Protein AF-A0A8S0U5Q5-F1 (afdb_monomer_lite)

Secondary structure (DSSP, 8-state):
---STTTSS-HHHHHHHHHTTS-TTS--HHHHTT--HHHHHHHHHHS-HHHHHHHHHHHHHHHHHHHHHTT-----HHHHHHHHHHHHHT----

Organism: NCBI:txid158383

Sequence (94 aa):
MGDSLLQDLPPSVILHHLYSRGPEDLQSPLQRNKLTPVQYSLWMDSQGEDQIWKGIKSTLDDYAAKVRARGDKEFSPVYSLMLKLGSSSTGNES

InterPro domains:
  IPR019465 Conserved oligomeric Golgi complex subunit 5 [PTHR13228] (3-88)

Foldseek 3Di:
DPPCPVVVDQLLVVLVVLVVVADPQQDALCRVVVHDPVRVVVVSVVDDLLVSLVSNVVSLVVSVVVCVVVVHPDHPPSSVVNVVSSVVVVDDPD

Radius of gyration: 13.93 Å; chains: 1; bounding box: 38×29×34 Å

Structure (mmCIF, N/CA/C/O backbone):
data_AF-A0A8S0U5Q5-F1
#
_entry.id   AF-A0A8S0U5Q5-F1
#
loop_
_atom_site.group_PDB
_atom_site.id
_atom_site.type_symbol
_atom_site.label_atom_id
_atom_site.label_alt_id
_atom_site.label_comp_id
_atom_site.label_asym_id
_atom_site.label_entity_id
_atom_site.label_seq_id
_atom_site.pdbx_PDB_ins_code
_atom_site.Cartn_x
_atom_site.Cartn_y
_atom_site.Cartn_z
_atom_site.occupancy
_atom_site.B_iso_or_equiv
_atom_site.auth_seq_id
_atom_site.auth_comp_id
_atom_site.auth_asym_id
_atom_site.auth_atom_id
_atom_site.pdbx_PDB_model_num
ATOM 1 N N . MET A 1 1 ? 21.965 -19.160 9.790 1.00 49.34 1 MET A N 1
ATOM 2 C CA . MET A 1 1 ? 21.714 -18.826 8.373 1.00 49.34 1 MET A CA 1
ATOM 3 C C . MET A 1 1 ? 20.207 -18.778 8.177 1.00 49.34 1 MET A C 1
ATOM 5 O O . MET A 1 1 ? 19.596 -19.831 8.092 1.00 49.34 1 MET A O 1
ATOM 9 N N . GLY A 1 2 ? 19.596 -17.597 8.241 1.00 55.06 2 GLY A N 1
ATOM 10 C CA . GLY A 1 2 ? 18.134 -17.460 8.136 1.00 55.06 2 GLY A CA 1
ATOM 11 C C . GLY A 1 2 ? 17.613 -16.023 8.027 1.00 55.06 2 GLY A C 1
ATOM 12 O O . GLY A 1 2 ? 16.406 -15.841 7.987 1.00 55.06 2 GLY A O 1
ATOM 13 N N . ASP A 1 3 ? 18.500 -15.025 7.943 1.00 55.09 3 ASP A N 1
ATOM 14 C CA . ASP A 1 3 ? 18.162 -13.596 8.076 1.00 55.09 3 ASP A CA 1
ATOM 15 C C . ASP A 1 3 ? 18.388 -12.772 6.790 1.00 55.09 3 ASP A C 1
ATOM 17 O O . ASP A 1 3 ? 18.489 -11.553 6.851 1.00 55.09 3 ASP A O 1
ATOM 21 N N . SER A 1 4 ? 18.480 -13.404 5.612 1.00 58.75 4 SER A N 1
ATOM 22 C CA . SER A 1 4 ? 18.778 -12.672 4.359 1.00 58.75 4 SER A CA 1
ATOM 23 C C . SER A 1 4 ? 17.542 -12.372 3.505 1.00 58.75 4 SER A C 1
ATOM 25 O O . SER A 1 4 ? 17.447 -11.310 2.911 1.00 58.75 4 SER A O 1
ATOM 27 N N . LEU A 1 5 ? 16.520 -13.236 3.509 1.00 59.19 5 LEU A N 1
ATOM 28 C CA . LEU A 1 5 ? 15.407 -13.136 2.550 1.00 59.19 5 LEU A CA 1
ATOM 29 C C . LEU A 1 5 ? 14.599 -11.833 2.634 1.00 59.19 5 LEU A C 1
ATOM 31 O O . LEU A 1 5 ? 14.110 -11.361 1.616 1.00 59.19 5 LEU A O 1
ATOM 35 N N . LEU A 1 6 ? 14.447 -11.249 3.826 1.00 54.78 6 LEU A N 1
ATOM 36 C CA . LEU A 1 6 ? 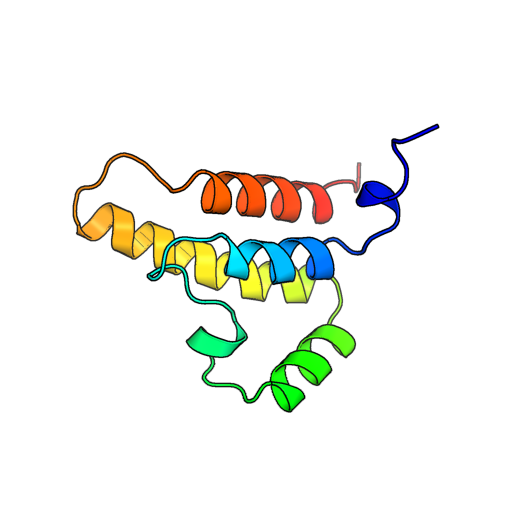13.748 -9.967 3.978 1.00 54.78 6 LEU A CA 1
ATOM 37 C C . LEU A 1 6 ? 14.625 -8.760 3.621 1.00 54.78 6 LEU A C 1
ATOM 39 O O . LEU A 1 6 ? 14.074 -7.711 3.310 1.00 54.78 6 LEU A O 1
ATOM 43 N N . GLN A 1 7 ? 15.954 -8.896 3.665 1.00 61.78 7 GLN A N 1
ATOM 44 C CA . GLN A 1 7 ? 16.874 -7.851 3.203 1.00 61.78 7 GLN A CA 1
ATOM 45 C C . GLN A 1 7 ? 17.122 -7.924 1.693 1.00 61.78 7 GLN A C 1
ATOM 47 O O . GLN A 1 7 ? 17.428 -6.910 1.076 1.00 61.78 7 GLN A O 1
ATOM 52 N N . ASP A 1 8 ? 16.937 -9.104 1.099 1.00 73.62 8 ASP A N 1
ATOM 53 C CA . ASP A 1 8 ? 17.149 -9.342 -0.329 1.00 73.62 8 ASP A CA 1
ATOM 54 C C . ASP A 1 8 ? 15.934 -8.953 -1.194 1.00 73.62 8 ASP A C 1
ATOM 56 O O . ASP A 1 8 ? 16.023 -8.948 -2.423 1.00 73.62 8 ASP A O 1
ATOM 60 N N . LEU A 1 9 ? 14.785 -8.640 -0.579 1.00 84.62 9 LEU A N 1
ATOM 61 C CA . LEU A 1 9 ? 13.570 -8.247 -1.293 1.00 84.62 9 LEU A CA 1
ATOM 62 C C . LEU A 1 9 ? 13.396 -6.723 -1.332 1.00 84.62 9 LEU A C 1
ATOM 64 O O . LEU A 1 9 ? 13.509 -6.071 -0.291 1.00 84.62 9 LEU A O 1
ATOM 68 N N . PRO A 1 10 ? 13.017 -6.150 -2.492 1.00 89.06 10 PRO A N 1
ATOM 69 C CA . PRO A 1 10 ? 12.655 -4.742 -2.570 1.00 89.06 10 PRO A CA 1
ATOM 70 C C . PRO A 1 10 ? 11.496 -4.410 -1.610 1.00 89.06 10 PRO A C 1
ATOM 72 O O . PRO A 1 10 ? 10.516 -5.168 -1.552 1.00 89.06 10 PRO A O 1
ATOM 75 N N . PRO A 1 11 ? 11.553 -3.282 -0.876 1.00 91.88 11 PRO A N 1
ATOM 76 C CA . PRO A 1 11 ? 10.487 -2.871 0.038 1.00 91.88 11 PRO A CA 1
ATOM 77 C C . PRO A 1 11 ? 9.108 -2.826 -0.624 1.00 91.88 11 PRO A C 1
ATOM 79 O O . PRO A 1 11 ? 8.125 -3.277 -0.032 1.00 91.88 11 PRO A O 1
ATOM 82 N N . SER A 1 12 ? 9.032 -2.356 -1.871 1.00 93.81 12 SER A N 1
ATOM 83 C CA . SER A 1 12 ? 7.823 -2.351 -2.697 1.00 93.81 12 SER A CA 1
ATOM 84 C C . SER A 1 12 ? 7.141 -3.718 -2.799 1.00 93.81 12 SER A C 1
ATOM 86 O O . SER A 1 12 ? 5.916 -3.799 -2.680 1.00 93.81 12 SER A O 1
ATOM 88 N N . VAL A 1 13 ? 7.906 -4.801 -2.957 1.00 93.38 13 VAL A N 1
ATOM 89 C CA . VAL A 1 13 ? 7.389 -6.175 -3.065 1.00 93.38 13 VAL A CA 1
ATOM 90 C C . VAL A 1 13 ? 6.797 -6.635 -1.735 1.00 93.38 13 VAL A C 1
ATOM 92 O O . VAL A 1 13 ? 5.694 -7.189 -1.697 1.00 93.38 13 VAL A O 1
ATOM 95 N N . ILE A 1 14 ? 7.492 -6.360 -0.629 1.00 94.12 14 ILE A N 1
ATOM 96 C CA . ILE A 1 14 ? 7.014 -6.693 0.719 1.00 94.12 14 ILE A CA 1
ATOM 97 C C . ILE A 1 14 ? 5.725 -5.918 1.021 1.00 94.12 14 ILE A C 1
ATOM 99 O O . ILE A 1 14 ? 4.729 -6.502 1.452 1.00 94.12 14 ILE A O 1
ATOM 103 N N . LEU A 1 15 ? 5.713 -4.609 0.756 1.00 95.44 15 LEU A N 1
ATOM 104 C CA . LEU A 1 15 ? 4.549 -3.754 0.977 1.00 95.44 15 LEU A CA 1
ATOM 105 C C . LEU A 1 15 ? 3.360 -4.168 0.102 1.00 95.44 15 LEU A C 1
ATOM 107 O O . LEU A 1 15 ? 2.234 -4.215 0.594 1.00 95.44 15 LEU A O 1
ATOM 111 N N . HIS A 1 16 ? 3.595 -4.519 -1.166 1.00 95.81 16 HIS A N 1
ATOM 112 C CA . HIS A 1 16 ? 2.560 -5.064 -2.041 1.00 95.81 16 HIS A CA 1
ATOM 113 C C . HIS A 1 16 ? 1.925 -6.323 -1.434 1.00 95.81 16 HIS A C 1
ATOM 115 O O . HIS A 1 16 ? 0.699 -6.411 -1.333 1.00 95.81 16 HIS A O 1
ATOM 121 N N . HIS A 1 17 ? 2.748 -7.265 -0.961 1.00 95.56 17 HIS A N 1
ATOM 122 C CA . HIS A 1 17 ? 2.258 -8.487 -0.328 1.00 95.56 17 HIS A CA 1
ATOM 123 C C . HIS A 1 17 ? 1.410 -8.202 0.921 1.00 95.56 17 HIS A C 1
ATOM 125 O O . HIS A 1 17 ? 0.386 -8.857 1.134 1.00 95.56 17 HIS A O 1
ATOM 131 N N . LEU A 1 18 ? 1.794 -7.214 1.736 1.00 96.62 18 LEU A N 1
ATOM 132 C CA . LEU A 1 18 ? 1.096 -6.880 2.981 1.00 96.62 18 LEU A CA 1
ATOM 133 C C . LEU A 1 18 ? -0.361 -6.444 2.775 1.00 96.62 18 LEU A C 1
ATOM 135 O O . LEU A 1 18 ? -1.181 -6.725 3.647 1.00 96.62 18 LEU A O 1
ATOM 139 N N . TYR A 1 19 ? -0.732 -5.880 1.619 1.00 97.00 19 TYR A N 1
ATOM 140 C CA . TYR A 1 19 ? -2.144 -5.594 1.324 1.00 97.00 19 TYR A CA 1
ATOM 141 C C . TYR A 1 19 ? -3.026 -6.847 1.358 1.00 97.00 19 TYR A C 1
ATOM 143 O O . TYR A 1 19 ? -4.166 -6.765 1.797 1.00 97.00 19 TYR A O 1
ATOM 151 N N . SER A 1 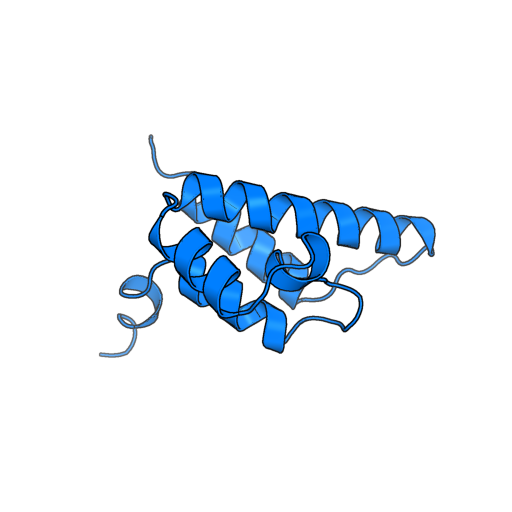20 ? -2.500 -8.019 0.980 1.00 95.81 20 SER A N 1
ATOM 152 C CA . SER A 1 20 ? -3.247 -9.288 1.052 1.00 95.81 20 SER A CA 1
ATOM 153 C C . SER A 1 20 ? -3.548 -9.751 2.484 1.00 95.81 20 SER A C 1
ATOM 155 O O . SER A 1 20 ? -4.373 -10.639 2.685 1.00 95.81 20 SER A O 1
ATOM 157 N N . ARG A 1 21 ? -2.868 -9.170 3.481 1.00 96.00 21 ARG A N 1
ATOM 158 C CA . ARG A 1 21 ? -3.051 -9.453 4.914 1.00 96.00 21 ARG A CA 1
ATOM 159 C C . ARG A 1 21 ? -3.747 -8.310 5.654 1.00 96.00 21 ARG A C 1
ATOM 161 O O . ARG A 1 21 ? -4.025 -8.448 6.843 1.00 96.00 21 ARG A O 1
ATOM 168 N N . GLY A 1 22 ? -3.954 -7.176 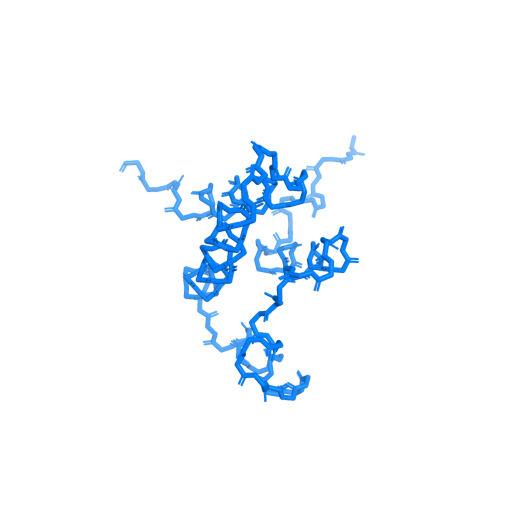4.984 1.00 93.94 22 GLY A N 1
ATOM 169 C CA . GLY A 1 22 ? -4.568 -5.983 5.550 1.00 93.94 22 GLY A CA 1
ATOM 170 C C . GLY A 1 22 ? -6.081 -6.123 5.738 1.00 93.94 22 GLY A C 1
ATOM 171 O O . GLY A 1 22 ? -6.685 -7.078 5.251 1.00 93.94 22 GLY A O 1
ATOM 172 N N . PRO A 1 23 ? -6.706 -5.179 6.459 1.00 94.81 23 PRO A N 1
ATOM 173 C CA . PRO A 1 23 ? -8.159 -5.130 6.577 1.00 94.81 23 PRO A CA 1
ATOM 174 C C . PRO A 1 23 ? -8.806 -4.761 5.229 1.00 94.81 23 PRO A C 1
ATOM 176 O O . PRO A 1 23 ? -8.180 -4.111 4.393 1.00 94.81 23 PRO A O 1
ATOM 179 N N . GLU A 1 24 ? -10.069 -5.145 5.020 1.00 91.31 24 GLU A N 1
ATOM 180 C CA . GLU A 1 24 ? -10.767 -4.988 3.728 1.00 91.31 24 GLU A CA 1
ATOM 181 C C . GLU A 1 24 ? -10.912 -3.526 3.263 1.00 91.31 24 GLU A C 1
ATOM 183 O O . GLU A 1 24 ? -11.002 -3.245 2.067 1.00 91.31 24 GLU A O 1
ATOM 188 N N . ASP A 1 25 ? -10.927 -2.577 4.198 1.00 93.31 25 ASP A N 1
ATOM 189 C CA . ASP A 1 25 ? -11.045 -1.142 3.937 1.00 93.31 25 ASP A CA 1
ATOM 190 C C . ASP A 1 25 ? -9.699 -0.453 3.635 1.00 93.31 25 ASP A C 1
ATOM 192 O O . ASP A 1 25 ? -9.692 0.706 3.188 1.00 93.31 25 ASP A O 1
ATOM 196 N N . LEU A 1 26 ? -8.572 -1.159 3.817 1.00 97.19 26 LEU A N 1
ATOM 197 C CA . LEU A 1 26 ? -7.241 -0.728 3.392 1.00 97.19 26 LEU A CA 1
ATOM 198 C C . LEU A 1 26 ? -7.016 -1.086 1.918 1.00 97.19 26 LEU A C 1
ATOM 200 O O . LEU A 1 26 ? -6.589 -2.182 1.562 1.00 97.19 26 LEU A O 1
ATOM 204 N N . GLN A 1 27 ? -7.284 -0.121 1.045 1.00 97.69 27 GLN A N 1
ATOM 205 C CA . GLN A 1 27 ? -7.159 -0.305 -0.399 1.00 97.69 27 GLN A CA 1
ATOM 206 C C . GLN A 1 27 ? -5.710 -0.167 -0.877 1.00 97.69 27 GLN A C 1
ATOM 208 O O . GLN A 1 27 ? -5.022 0.785 -0.529 1.00 97.69 27 GLN A O 1
ATOM 213 N N . SER A 1 28 ? -5.271 -1.072 -1.748 1.00 97.44 28 SER A N 1
ATOM 214 C CA . SER A 1 28 ? -3.991 -0.978 -2.465 1.00 97.44 28 SER A CA 1
ATOM 215 C C . SER A 1 28 ? -3.996 0.123 -3.534 1.00 97.44 28 SER A C 1
ATOM 217 O O . SER A 1 28 ? -5.073 0.558 -3.956 1.00 97.44 28 SER A O 1
ATOM 219 N N . PRO A 1 29 ? -2.826 0.567 -4.047 1.00 97.31 29 PRO A N 1
ATOM 220 C CA . PRO A 1 29 ? -2.785 1.543 -5.135 1.00 97.31 29 PRO A CA 1
ATOM 221 C C . PRO A 1 29 ? -3.514 1.043 -6.389 1.00 97.31 29 PRO A C 1
ATOM 223 O O . PRO A 1 29 ? -4.179 1.833 -7.055 1.00 97.3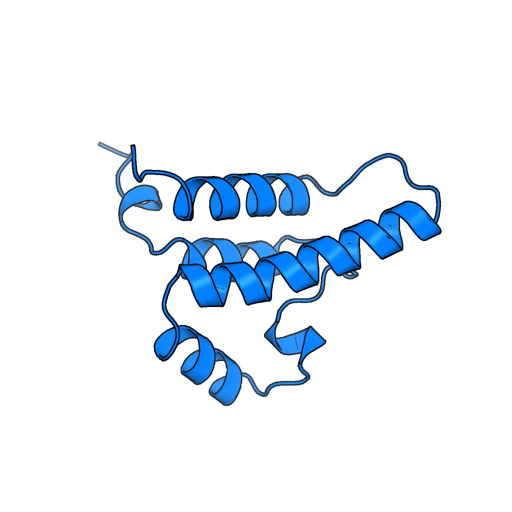1 29 PRO A O 1
ATOM 226 N N . LEU A 1 30 ? -3.473 -0.271 -6.655 1.00 97.69 30 LEU A N 1
ATOM 227 C CA . LEU A 1 30 ? -4.281 -0.943 -7.679 1.00 97.69 30 LEU A CA 1
ATOM 228 C C . LEU A 1 30 ? -5.774 -0.608 -7.520 1.00 97.69 30 LEU A C 1
ATOM 230 O O . LEU A 1 30 ? -6.409 -0.136 -8.461 1.00 97.69 30 LEU A O 1
ATOM 234 N N . GLN A 1 31 ? -6.320 -0.813 -6.319 1.00 97.38 31 GLN A N 1
ATOM 235 C CA . GLN A 1 31 ? -7.739 -0.598 -6.021 1.00 97.38 31 GLN A CA 1
ATOM 236 C C . GLN A 1 31 ? -8.105 0.891 -5.992 1.00 97.38 31 GLN A C 1
ATOM 238 O O . GLN A 1 31 ? -9.077 1.297 -6.629 1.00 97.38 31 GLN A O 1
ATOM 243 N N . ARG A 1 32 ? -7.311 1.717 -5.295 1.00 96.81 32 ARG A N 1
ATOM 244 C CA . ARG A 1 32 ? -7.525 3.168 -5.164 1.00 96.81 32 ARG A CA 1
ATOM 245 C C . ARG A 1 32 ? -7.564 3.860 -6.524 1.00 96.81 32 ARG A C 1
ATOM 247 O O . ARG A 1 32 ? -8.453 4.669 -6.775 1.00 96.81 32 ARG A O 1
ATOM 254 N N . ASN A 1 33 ? -6.613 3.527 -7.394 1.00 96.44 33 ASN A N 1
ATOM 255 C CA . ASN A 1 33 ? -6.456 4.166 -8.700 1.00 96.44 33 ASN A CA 1
ATOM 256 C C . ASN A 1 33 ? -7.231 3.445 -9.812 1.00 96.44 33 ASN A C 1
ATOM 258 O O . ASN A 1 33 ? -7.146 3.854 -10.967 1.00 96.44 33 ASN A O 1
ATOM 262 N N . LYS A 1 34 ? -7.991 2.389 -9.477 1.00 97.00 34 LYS A N 1
ATOM 263 C CA . LYS A 1 34 ? -8.775 1.576 -10.422 1.00 97.00 34 LYS A CA 1
ATOM 264 C C . LYS A 1 34 ? -7.935 1.053 -11.594 1.00 97.00 34 LYS A C 1
ATOM 266 O O . LYS A 1 34 ? -8.382 1.050 -12.740 1.00 97.00 34 LYS A O 1
ATOM 271 N N . LEU A 1 35 ? -6.707 0.637 -11.301 1.00 96.94 35 LEU A N 1
ATOM 272 C CA . LEU A 1 35 ? -5.806 0.067 -12.295 1.00 96.94 35 LEU A CA 1
ATOM 273 C C . LEU A 1 35 ? -6.197 -1.387 -12.582 1.00 96.94 35 LEU A C 1
ATOM 275 O O . LEU A 1 35 ? -6.767 -2.084 -11.742 1.00 96.94 35 LEU A O 1
ATOM 279 N N . THR A 1 36 ? -5.851 -1.868 -13.770 1.00 98.06 36 THR A N 1
ATOM 280 C CA . THR A 1 36 ? -5.802 -3.310 -14.045 1.00 98.06 36 THR A CA 1
ATOM 281 C C . THR A 1 36 ? -4.532 -3.922 -13.437 1.00 98.06 36 THR A C 1
ATOM 283 O O . THR A 1 36 ? -3.550 -3.201 -13.236 1.00 98.06 36 THR A O 1
ATOM 286 N N . PRO A 1 37 ? -4.483 -5.248 -13.195 1.00 96.50 37 PRO A N 1
ATOM 287 C CA . PRO A 1 37 ? -3.270 -5.903 -12.700 1.00 96.50 37 PRO A CA 1
ATOM 288 C C . PRO A 1 37 ? -2.035 -5.636 -13.571 1.00 96.50 37 PRO A C 1
ATOM 290 O O . PRO A 1 37 ? -0.959 -5.374 -13.045 1.00 96.50 37 PRO A O 1
ATOM 293 N N . VAL A 1 38 ? -2.202 -5.614 -14.899 1.00 98.00 38 VAL A N 1
ATOM 294 C CA . VAL A 1 38 ? -1.111 -5.325 -15.846 1.00 98.00 38 VAL A CA 1
ATOM 295 C C . VAL A 1 38 ? -0.612 -3.887 -15.697 1.00 98.00 38 VAL A C 1
ATOM 297 O O . VAL A 1 38 ? 0.590 -3.666 -15.603 1.00 98.00 38 VAL A O 1
ATOM 300 N N . GLN A 1 39 ? -1.515 -2.904 -15.625 1.00 97.69 39 GLN A N 1
ATOM 301 C CA . GLN A 1 39 ? -1.130 -1.501 -15.418 1.00 97.69 39 GLN A CA 1
ATOM 302 C C . GLN A 1 39 ? -0.429 -1.289 -14.078 1.00 97.69 39 GLN A C 1
ATOM 304 O O . GLN A 1 39 ? 0.500 -0.494 -13.993 1.00 97.69 39 GLN A O 1
ATOM 309 N N . TYR A 1 40 ? -0.871 -1.988 -13.036 1.00 97.19 40 TYR A N 1
ATOM 310 C CA . TYR A 1 40 ? -0.259 -1.889 -11.721 1.00 97.19 40 TYR A CA 1
ATOM 311 C C . TYR A 1 40 ? 1.126 -2.542 -11.669 1.00 97.19 40 TYR A C 1
ATOM 313 O O . TYR A 1 40 ? 2.034 -1.937 -11.110 1.00 97.19 40 TYR A O 1
ATOM 321 N N . SER A 1 41 ? 1.312 -3.705 -12.307 1.00 95.75 41 SER A N 1
ATOM 322 C CA . SER A 1 41 ? 2.638 -4.324 -12.459 1.00 95.75 41 SER A CA 1
ATOM 323 C C . SER A 1 41 ? 3.590 -3.381 -13.189 1.00 95.75 41 SER A C 1
ATOM 325 O O . SER A 1 41 ? 4.636 -3.041 -12.657 1.00 95.75 41 SER A O 1
ATOM 327 N N . LEU A 1 42 ? 3.173 -2.856 -14.348 1.00 96.94 42 LEU A N 1
ATOM 328 C CA . LEU A 1 42 ? 3.974 -1.896 -15.113 1.00 96.94 42 LEU A CA 1
ATOM 329 C C . LEU A 1 42 ? 4.284 -0.630 -14.311 1.00 96.94 42 LEU A C 1
ATOM 331 O O . LEU A 1 42 ? 5.385 -0.095 -14.402 1.00 96.94 42 LEU A O 1
ATOM 335 N N . TRP A 1 43 ? 3.326 -0.139 -13.522 1.00 95.81 43 TRP A N 1
ATOM 336 C CA . TRP A 1 43 ? 3.563 0.988 -12.630 1.00 95.81 43 TRP A CA 1
ATOM 337 C C . TRP A 1 43 ? 4.646 0.645 -11.603 1.00 95.81 43 TRP A C 1
ATOM 339 O O . TRP A 1 43 ? 5.625 1.380 -11.535 1.00 95.81 43 TRP A O 1
ATOM 349 N N . MET A 1 44 ? 4.534 -0.477 -10.884 1.00 95.25 44 MET A N 1
ATOM 350 C CA . MET A 1 44 ? 5.559 -0.908 -9.925 1.00 95.25 44 MET A CA 1
ATOM 351 C C . MET A 1 44 ? 6.938 -1.067 -10.579 1.00 95.25 44 MET A C 1
ATOM 353 O O . MET A 1 44 ? 7.914 -0.579 -10.026 1.00 95.25 44 MET A O 1
ATOM 357 N N . ASP A 1 45 ? 7.013 -1.651 -11.776 1.00 94.75 45 ASP A N 1
ATOM 358 C CA . ASP A 1 45 ? 8.278 -1.872 -12.491 1.00 94.75 45 ASP A CA 1
ATOM 359 C C . ASP A 1 45 ? 8.898 -0.569 -13.040 1.00 94.75 45 ASP A C 1
ATOM 361 O O . ASP A 1 45 ? 10.103 -0.493 -13.278 1.00 94.75 45 ASP A O 1
ATOM 365 N N . SER A 1 46 ? 8.081 0.466 -13.268 1.00 94.88 46 SER A N 1
ATOM 366 C CA . SER A 1 46 ? 8.515 1.745 -13.859 1.00 94.88 46 SER A CA 1
ATOM 367 C C . SER A 1 46 ? 8.953 2.803 -12.843 1.00 94.88 46 SER A C 1
ATOM 369 O O . SER A 1 46 ? 9.591 3.786 -13.222 1.00 94.88 46 SER A O 1
ATOM 371 N N . GLN A 1 47 ? 8.547 2.668 -11.580 1.00 93.25 47 GLN A N 1
ATOM 372 C CA . GLN A 1 47 ? 8.765 3.673 -10.542 1.00 93.25 47 GLN A CA 1
ATOM 373 C C . GLN A 1 47 ? 9.945 3.286 -9.642 1.00 93.25 47 GLN A C 1
ATOM 375 O O . GLN A 1 47 ? 10.170 2.115 -9.364 1.00 93.25 47 GLN A O 1
ATOM 380 N N . GLY A 1 48 ? 10.671 4.277 -9.119 1.00 92.88 48 GLY A N 1
ATOM 381 C CA . GLY A 1 48 ? 11.613 4.043 -8.019 1.00 92.88 48 GLY A CA 1
ATOM 382 C C . GLY A 1 48 ? 10.887 3.785 -6.693 1.00 92.88 48 GLY A C 1
ATOM 383 O O . GLY A 1 48 ? 9.754 4.242 -6.510 1.00 92.88 48 GLY A O 1
ATOM 384 N N . GLU A 1 49 ? 11.557 3.118 -5.749 1.00 93.38 49 GLU A N 1
ATOM 385 C CA . GLU A 1 49 ? 11.010 2.764 -4.425 1.00 93.38 49 GLU A CA 1
ATOM 386 C C . GLU A 1 49 ? 10.366 3.959 -3.701 1.00 93.38 49 GLU A C 1
ATOM 388 O O . GLU A 1 49 ? 9.267 3.831 -3.168 1.00 93.38 49 GLU A O 1
ATOM 393 N N . ASP A 1 50 ? 10.959 5.155 -3.775 1.00 93.94 50 ASP A N 1
ATOM 394 C CA . ASP A 1 50 ? 10.393 6.367 -3.165 1.00 93.94 50 ASP A CA 1
ATOM 395 C C . ASP A 1 50 ? 9.030 6.762 -3.747 1.00 93.94 50 ASP A C 1
ATOM 397 O O . ASP A 1 50 ? 8.143 7.240 -3.035 1.00 93.94 50 ASP A O 1
ATOM 401 N N . GLN A 1 51 ? 8.849 6.601 -5.060 1.00 95.38 51 GLN A N 1
ATOM 402 C CA . GLN A 1 51 ? 7.590 6.931 -5.733 1.00 95.38 51 GLN A CA 1
ATOM 403 C C . GLN A 1 51 ? 6.533 5.862 -5.465 1.00 95.38 51 GLN A C 1
ATOM 405 O O . GLN A 1 51 ? 5.367 6.192 -5.228 1.00 95.38 51 GLN A O 1
ATOM 410 N N . ILE A 1 52 ? 6.947 4.593 -5.415 1.00 96.06 52 ILE A N 1
ATOM 411 C CA . ILE A 1 52 ? 6.077 3.497 -4.987 1.00 96.06 52 ILE A CA 1
ATOM 412 C C . ILE A 1 52 ? 5.614 3.740 -3.548 1.00 96.06 52 ILE A C 1
ATOM 414 O O . ILE A 1 52 ? 4.413 3.685 -3.269 1.00 96.06 52 ILE A O 1
ATOM 418 N N . TRP A 1 53 ? 6.537 4.098 -2.653 1.00 96.31 53 TRP A N 1
ATOM 419 C CA . TRP A 1 53 ? 6.224 4.427 -1.270 1.00 96.31 53 TRP A CA 1
ATOM 420 C C . TRP A 1 53 ? 5.263 5.607 -1.162 1.00 96.31 53 TRP A C 1
ATOM 422 O O . TRP A 1 53 ? 4.286 5.508 -0.430 1.00 96.31 53 TRP A O 1
ATOM 432 N N . LYS A 1 54 ? 5.449 6.694 -1.922 1.00 96.38 54 LYS A N 1
ATOM 433 C CA . LYS A 1 54 ? 4.485 7.812 -1.946 1.00 96.38 54 LYS A CA 1
ATOM 434 C C . LYS A 1 54 ? 3.077 7.353 -2.332 1.00 96.38 54 LYS A C 1
ATOM 436 O O . LYS A 1 54 ? 2.105 7.751 -1.685 1.00 96.38 54 LYS A O 1
ATOM 441 N N . GLY A 1 55 ? 2.962 6.490 -3.343 1.00 96.69 55 GLY A N 1
ATOM 442 C CA . GLY A 1 55 ? 1.686 5.901 -3.751 1.00 96.69 55 GLY A CA 1
ATOM 443 C C . GLY A 1 55 ? 1.043 5.069 -2.637 1.00 96.69 55 GLY A C 1
ATOM 444 O O . GLY A 1 55 ? -0.134 5.250 -2.324 1.00 96.69 55 GLY A O 1
ATOM 445 N N . ILE A 1 56 ? 1.828 4.206 -1.990 1.00 97.62 56 ILE A N 1
ATOM 446 C CA . ILE A 1 56 ? 1.392 3.367 -0.865 1.00 97.62 56 ILE A CA 1
ATOM 447 C C . ILE A 1 56 ? 1.002 4.228 0.338 1.00 97.62 56 ILE A C 1
ATOM 449 O O . ILE A 1 56 ? -0.089 4.063 0.884 1.00 97.62 56 ILE A O 1
ATOM 453 N N . LYS A 1 57 ? 1.826 5.205 0.718 1.00 97.75 57 LYS A N 1
ATOM 454 C CA . LYS A 1 57 ? 1.561 6.121 1.827 1.00 97.75 57 LYS A CA 1
ATOM 455 C C . LYS A 1 57 ? 0.243 6.866 1.639 1.00 97.75 57 LYS A C 1
ATOM 457 O O . LYS A 1 57 ? -0.519 6.962 2.593 1.00 97.75 57 LYS A O 1
ATOM 462 N N . SER A 1 58 ? -0.086 7.305 0.420 1.00 98.06 58 SER A N 1
ATOM 463 C CA . SER A 1 58 ? -1.388 7.933 0.158 1.00 98.06 58 SER A CA 1
ATOM 464 C C . SER A 1 58 ? -2.562 7.006 0.495 1.00 98.06 58 SER A C 1
ATOM 466 O O . SER A 1 58 ? -3.565 7.469 1.028 1.00 98.06 58 SER A O 1
ATOM 468 N N . THR A 1 59 ? -2.449 5.700 0.241 1.00 98.19 5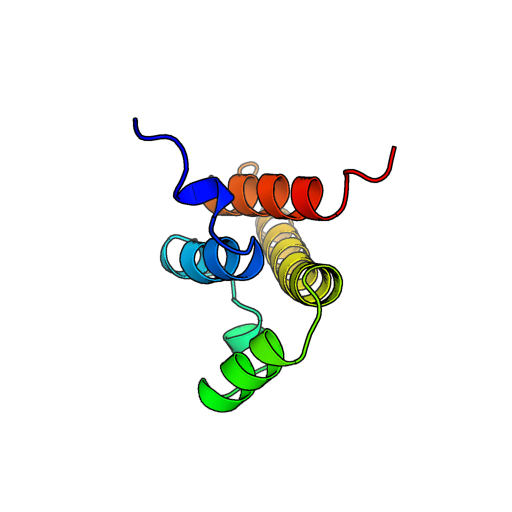9 THR A N 1
ATOM 469 C CA . THR A 1 59 ? -3.500 4.746 0.636 1.00 98.19 59 THR A CA 1
ATOM 470 C C . THR A 1 59 ? -3.579 4.537 2.153 1.00 98.19 59 THR A C 1
ATOM 472 O O . THR A 1 59 ? -4.672 4.377 2.694 1.00 98.19 59 THR A O 1
ATOM 475 N N . LEU A 1 60 ? -2.432 4.565 2.845 1.00 98.06 60 LEU A N 1
ATOM 476 C CA . LEU A 1 60 ? -2.355 4.450 4.301 1.00 98.06 60 LEU A CA 1
ATOM 477 C C . LEU A 1 60 ? -2.979 5.685 4.962 1.00 98.06 60 LEU A C 1
ATOM 479 O O . LEU A 1 60 ? -3.766 5.544 5.895 1.00 98.06 60 LEU A O 1
ATOM 483 N N . ASP A 1 61 ? -2.687 6.881 4.445 1.00 97.88 61 ASP A N 1
ATOM 484 C CA . ASP A 1 61 ? -3.267 8.143 4.914 1.00 97.88 61 ASP A CA 1
ATOM 485 C C . ASP A 1 61 ? -4.803 8.131 4.771 1.00 97.88 61 ASP A C 1
ATOM 487 O O . ASP A 1 61 ? -5.524 8.503 5.699 1.00 97.88 61 ASP A O 1
ATOM 491 N N . ASP A 1 62 ? -5.308 7.620 3.647 1.00 97.38 62 ASP A N 1
ATOM 492 C CA . ASP A 1 62 ? -6.735 7.431 3.385 1.00 97.38 62 ASP A CA 1
ATOM 493 C C . ASP A 1 62 ? -7.405 6.446 4.351 1.00 97.38 62 ASP A C 1
ATOM 495 O O . ASP A 1 62 ? -8.469 6.734 4.905 1.00 97.38 62 ASP A O 1
ATOM 499 N N . TYR A 1 63 ? -6.784 5.286 4.579 1.00 97.38 63 TYR A N 1
ATOM 500 C CA . TYR A 1 63 ? -7.246 4.331 5.587 1.00 97.38 63 TYR A CA 1
ATOM 501 C C . TYR A 1 63 ? -7.275 4.984 6.970 1.00 97.38 63 TYR A C 1
ATOM 503 O O . TYR A 1 63 ? -8.275 4.897 7.682 1.00 97.38 63 TYR A O 1
ATOM 511 N N . ALA A 1 64 ? -6.223 5.720 7.333 1.00 96.69 64 ALA A N 1
ATOM 512 C CA . ALA A 1 64 ? -6.151 6.375 8.626 1.00 96.69 64 ALA A CA 1
ATOM 513 C C . ALA A 1 64 ? -7.223 7.461 8.802 1.00 96.69 64 ALA A C 1
ATOM 515 O O . ALA A 1 64 ? -7.771 7.612 9.896 1.00 96.69 64 ALA A O 1
ATOM 516 N N . ALA A 1 65 ? -7.561 8.194 7.739 1.00 96.00 65 ALA A N 1
ATOM 517 C CA . ALA A 1 65 ? -8.674 9.136 7.745 1.00 96.00 65 ALA A CA 1
ATOM 518 C C . ALA A 1 65 ? -10.015 8.426 7.998 1.00 96.00 65 ALA A C 1
ATOM 520 O O . ALA A 1 65 ? -10.792 8.884 8.836 1.00 96.00 65 ALA A O 1
ATOM 521 N N . LYS A 1 66 ? -10.262 7.276 7.353 1.00 94.62 66 LYS A N 1
ATOM 522 C CA . LYS A 1 66 ? -11.478 6.469 7.572 1.00 94.62 66 LYS A CA 1
ATOM 523 C C . LYS A 1 66 ? -11.571 5.931 9.002 1.00 94.62 66 LYS A C 1
ATOM 525 O O . LYS A 1 66 ? -12.626 6.049 9.618 1.00 94.62 66 LYS A O 1
ATOM 530 N N . VAL A 1 67 ? -10.473 5.394 9.544 1.00 95.00 67 VAL A N 1
ATOM 531 C CA . VAL A 1 67 ? -10.385 4.890 10.932 1.00 95.00 67 VAL A CA 1
ATOM 532 C C . VAL A 1 67 ? -10.710 5.992 11.940 1.00 95.00 67 VAL A C 1
ATOM 534 O O . VAL A 1 67 ? -11.470 5.789 12.883 1.00 95.00 67 VAL A O 1
ATOM 537 N N . ARG A 1 68 ? -10.180 7.196 11.720 1.00 93.38 68 ARG A N 1
ATOM 538 C CA . ARG A 1 68 ? -10.467 8.340 12.591 1.00 93.38 68 ARG A CA 1
ATOM 539 C C . ARG A 1 68 ? -11.917 8.800 12.466 1.00 93.38 68 ARG A C 1
ATOM 541 O O . ARG A 1 68 ? -12.541 9.090 13.480 1.00 93.38 68 ARG A O 1
ATOM 548 N N . ALA A 1 69 ? -12.464 8.836 11.251 1.00 93.50 69 ALA A N 1
ATOM 549 C CA . ALA A 1 69 ? -13.841 9.264 11.005 1.00 93.50 69 ALA A CA 1
ATOM 550 C C . ALA A 1 69 ? -14.885 8.340 11.657 1.00 93.50 69 ALA A C 1
ATOM 552 O O . ALA A 1 69 ? -15.927 8.820 12.094 1.00 93.50 69 ALA A O 1
ATOM 553 N N . ARG A 1 70 ? -14.602 7.034 11.763 1.00 92.19 70 ARG A N 1
ATOM 554 C CA . ARG A 1 70 ? -15.470 6.064 12.458 1.00 92.19 70 ARG A CA 1
ATOM 555 C C . ARG A 1 70 ? -15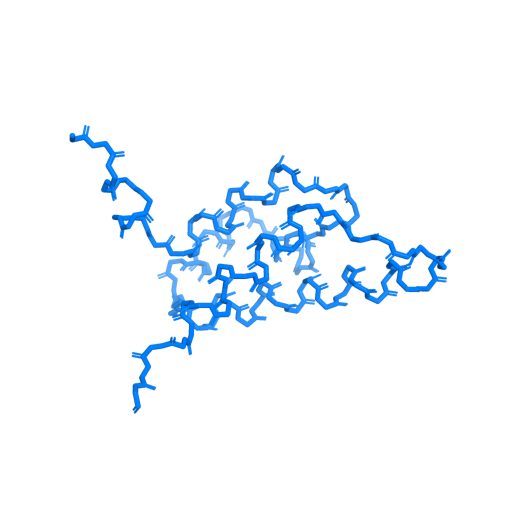.325 6.072 13.988 1.00 92.19 70 ARG A C 1
ATOM 557 O O . ARG A 1 70 ? -16.117 5.432 14.666 1.00 92.19 70 ARG A O 1
ATOM 564 N N . GLY A 1 71 ? -14.361 6.821 14.533 1.00 89.81 71 GLY A N 1
ATOM 565 C CA . GLY A 1 71 ? -14.121 6.928 15.977 1.00 89.81 71 GLY A CA 1
ATOM 566 C C . GLY A 1 71 ? -13.285 5.791 16.574 1.00 89.81 71 GLY A C 1
ATOM 567 O O . GLY A 1 71 ? -13.151 5.711 17.798 1.00 89.81 71 GLY A O 1
ATOM 568 N N . ASP A 1 72 ? -12.699 4.939 15.733 1.00 87.56 72 ASP A N 1
ATOM 569 C CA . ASP A 1 72 ? -11.822 3.864 16.181 1.00 87.56 72 ASP A CA 1
ATOM 570 C C . ASP A 1 72 ? -10.498 4.426 16.695 1.00 87.56 72 ASP A C 1
ATOM 572 O O . ASP A 1 72 ? -9.924 5.370 16.144 1.00 87.56 72 ASP A O 1
ATOM 576 N N . LYS A 1 73 ? -9.990 3.806 17.760 1.00 82.69 73 LYS A N 1
ATOM 577 C CA . LYS A 1 73 ? -8.737 4.214 18.408 1.00 82.69 73 LYS A CA 1
ATOM 578 C C . LYS A 1 73 ? -7.535 3.387 17.965 1.00 82.69 73 LYS A C 1
ATOM 580 O O . LYS A 1 73 ? -6.404 3.781 18.235 1.00 82.69 73 LYS A O 1
ATOM 585 N N . GLU A 1 74 ? -7.772 2.266 17.289 1.00 90.25 74 GLU A N 1
ATOM 586 C CA . GLU A 1 74 ? -6.739 1.299 16.935 1.00 90.25 74 GLU A CA 1
ATOM 587 C C . GLU A 1 74 ? -6.642 1.115 15.421 1.00 90.25 74 GLU A C 1
ATOM 589 O O . GLU A 1 74 ? -7.640 1.007 14.706 1.00 90.25 74 GLU A O 1
ATOM 594 N N . PHE A 1 75 ? -5.407 1.073 14.928 1.00 93.94 75 PHE A N 1
ATOM 595 C CA . PHE A 1 75 ? -5.108 0.721 13.546 1.00 93.94 75 PHE A CA 1
ATOM 596 C C . PHE A 1 75 ? -4.785 -0.770 13.446 1.00 93.94 75 PHE A C 1
ATOM 598 O O . PHE A 1 75 ? -4.287 -1.372 14.397 1.00 93.94 75 PHE A O 1
ATOM 605 N N . SER A 1 76 ? -4.999 -1.359 12.267 1.00 94.75 76 SER A N 1
ATOM 606 C CA . SER A 1 76 ? -4.569 -2.732 12.007 1.00 94.75 76 SER A CA 1
ATOM 607 C C . SER A 1 76 ? -3.050 -2.872 12.211 1.00 94.75 76 SER A C 1
ATOM 609 O O . SER A 1 76 ? -2.298 -1.993 11.774 1.00 94.75 76 SER A O 1
ATOM 611 N N . PRO A 1 77 ? -2.564 -3.991 12.782 1.00 95.75 77 PRO A N 1
ATOM 612 C CA . PRO A 1 77 ? -1.133 -4.284 12.855 1.00 95.75 77 PRO A CA 1
ATOM 613 C C . PRO A 1 77 ? -0.427 -4.199 11.494 1.00 95.75 77 PRO A C 1
ATOM 615 O O . PRO A 1 77 ? 0.731 -3.793 11.425 1.00 95.75 77 PRO A O 1
ATOM 618 N N . VAL A 1 78 ? -1.135 -4.520 10.403 1.00 96.44 78 VAL A N 1
ATOM 619 C CA . VAL A 1 78 ? -0.600 -4.441 9.036 1.00 96.44 78 VAL A CA 1
ATOM 620 C C . VAL A 1 78 ? -0.361 -2.997 8.607 1.00 96.44 78 VAL A C 1
ATOM 622 O O . VAL A 1 78 ? 0.703 -2.705 8.071 1.00 96.44 78 VAL A O 1
ATOM 625 N N . TYR A 1 79 ? -1.287 -2.079 8.907 1.00 96.75 79 TYR A N 1
ATOM 626 C CA . TYR A 1 79 ? -1.090 -0.647 8.651 1.00 96.75 79 TYR A CA 1
ATOM 627 C C . TYR A 1 79 ? 0.178 -0.140 9.350 1.00 96.75 79 TYR A C 1
ATOM 629 O O . TYR A 1 79 ? 1.034 0.482 8.721 1.00 96.75 79 TYR A O 1
ATOM 637 N N . SER A 1 80 ? 0.327 -0.462 10.638 1.00 95.69 80 SER A N 1
ATOM 638 C CA . SER A 1 80 ? 1.481 -0.039 11.435 1.00 95.69 80 SER A CA 1
ATOM 639 C C . SER A 1 80 ? 2.792 -0.618 10.895 1.00 95.69 80 SER A C 1
ATOM 641 O O . SER A 1 80 ? 3.801 0.085 10.832 1.00 95.69 80 SER A O 1
ATOM 643 N N . LEU A 1 81 ? 2.781 -1.882 10.458 1.00 95.56 81 LEU A N 1
ATOM 644 C CA . LEU A 1 81 ? 3.943 -2.535 9.858 1.00 95.56 81 LEU A CA 1
ATOM 645 C C . LEU A 1 81 ? 4.331 -1.903 8.516 1.00 95.56 81 LEU A C 1
ATOM 647 O O . LEU A 1 81 ? 5.502 -1.595 8.308 1.00 95.56 81 LEU A O 1
ATOM 651 N N . MET A 1 82 ? 3.363 -1.670 7.628 1.00 96.44 82 MET A N 1
ATOM 652 C CA . MET A 1 82 ? 3.603 -1.023 6.335 1.00 96.44 82 MET A CA 1
ATOM 653 C C . MET A 1 82 ? 4.170 0.385 6.508 1.00 96.44 82 MET A C 1
ATOM 655 O O . MET A 1 82 ? 5.115 0.756 5.814 1.00 96.44 82 MET A O 1
ATOM 659 N N . LEU A 1 83 ? 3.642 1.149 7.471 1.00 96.00 83 LEU A N 1
ATOM 660 C CA . LEU A 1 83 ? 4.137 2.488 7.776 1.00 96.00 83 LEU A CA 1
ATOM 661 C C . LEU A 1 83 ? 5.589 2.458 8.264 1.00 96.00 83 LEU A C 1
ATOM 663 O O . LEU A 1 83 ? 6.398 3.275 7.822 1.00 96.00 83 LEU A O 1
ATOM 667 N N . LYS A 1 84 ? 5.934 1.496 9.129 1.00 94.38 84 LYS A N 1
ATOM 668 C CA . LYS A 1 84 ? 7.300 1.308 9.630 1.00 94.38 84 LYS A CA 1
ATOM 669 C C . LYS A 1 84 ? 8.269 0.952 8.501 1.00 94.38 84 LYS A C 1
ATOM 671 O O . LYS A 1 84 ? 9.314 1.585 8.395 1.00 94.38 84 LYS A O 1
ATOM 676 N N . LEU A 1 85 ? 7.912 -0.026 7.665 1.00 92.69 85 LEU A N 1
ATOM 677 C CA . LEU A 1 85 ? 8.754 -0.489 6.559 1.00 92.69 85 LEU A CA 1
ATOM 678 C C . LEU A 1 85 ? 8.996 0.627 5.540 1.00 92.69 85 LEU A C 1
ATOM 680 O O . LEU A 1 85 ? 10.146 0.965 5.278 1.00 92.69 85 LEU A O 1
ATOM 684 N N . GLY A 1 86 ? 7.932 1.266 5.047 1.00 91.94 86 GLY A N 1
ATOM 685 C CA . GLY A 1 86 ? 8.058 2.332 4.054 1.00 91.94 86 GLY A CA 1
ATOM 686 C C . GLY A 1 86 ? 8.861 3.534 4.550 1.00 91.94 86 GLY A C 1
ATOM 687 O O . GLY A 1 86 ? 9.714 4.041 3.831 1.00 91.94 86 GLY A O 1
ATOM 688 N N . SER A 1 87 ? 8.661 3.939 5.809 1.00 90.62 87 SER A N 1
ATOM 689 C CA . SER A 1 87 ? 9.425 5.046 6.407 1.00 90.62 87 SER A CA 1
ATOM 690 C C . SER A 1 87 ? 10.913 4.721 6.567 1.00 90.62 87 SER A C 1
ATOM 692 O O . SER A 1 87 ? 11.745 5.606 6.394 1.00 90.62 87 SER A O 1
ATOM 694 N N . SER A 1 88 ? 11.260 3.466 6.884 1.00 84.31 88 SER A N 1
ATOM 695 C CA . SER A 1 88 ? 12.663 3.039 6.982 1.00 84.31 88 SER A CA 1
ATOM 696 C C . SER A 1 88 ? 13.359 2.939 5.624 1.00 84.31 88 SER A C 1
ATOM 698 O O . SER A 1 88 ? 14.565 3.138 5.542 1.00 84.31 88 SER A O 1
ATOM 700 N N . SER A 1 89 ? 12.608 2.671 4.554 1.00 74.06 89 SER A N 1
ATOM 701 C CA . SER A 1 89 ? 13.155 2.564 3.198 1.00 74.06 89 SER A CA 1
ATOM 702 C C . SER A 1 89 ? 13.501 3.918 2.580 1.00 74.06 89 SER A C 1
ATOM 704 O O . SER A 1 89 ? 14.396 3.978 1.749 1.00 74.06 89 SER A O 1
ATOM 706 N N . THR A 1 90 ? 12.852 5.002 3.017 1.00 66.44 90 THR A N 1
ATOM 707 C CA . THR A 1 90 ? 13.143 6.377 2.563 1.00 66.44 90 THR A CA 1
ATOM 708 C C . THR A 1 90 ? 14.074 7.150 3.499 1.00 66.44 90 THR A C 1
ATOM 710 O O . THR A 1 90 ? 14.185 8.367 3.394 1.00 66.44 90 THR A O 1
ATOM 713 N N . GLY A 1 91 ? 14.679 6.469 4.475 1.00 52.53 91 GLY A N 1
ATOM 714 C CA . GLY A 1 91 ? 15.439 7.079 5.562 1.00 52.53 91 GLY A CA 1
ATOM 715 C C . GLY A 1 91 ? 16.672 6.263 5.917 1.00 52.53 91 GLY A C 1
ATOM 716 O O . GLY A 1 91 ? 16.708 5.632 6.968 1.00 52.53 91 GLY A O 1
ATOM 717 N N . ASN A 1 92 ? 17.668 6.293 5.030 1.00 41.72 92 ASN A N 1
ATOM 718 C CA . ASN A 1 92 ? 19.069 6.036 5.365 1.00 41.72 92 ASN A CA 1
ATOM 719 C C . ASN A 1 92 ? 19.998 6.828 4.420 1.00 41.72 92 ASN A C 1
ATOM 721 O O . ASN A 1 92 ? 20.933 6.290 3.833 1.00 41.72 92 ASN A O 1
ATOM 725 N N . GLU A 1 93 ? 19.718 8.123 4.268 1.00 39.84 93 GLU A N 1
ATOM 726 C CA . GLU A 1 93 ? 20.741 9.115 3.934 1.00 39.84 93 GLU A CA 1
ATOM 727 C C . GLU A 1 93 ? 21.051 9.858 5.239 1.00 39.84 93 GLU A C 1
ATOM 729 O O . GLU A 1 93 ? 20.184 10.545 5.785 1.00 39.84 93 GLU A O 1
ATOM 734 N N . SER A 1 94 ? 22.237 9.580 5.791 1.00 33.53 94 SER A N 1
ATOM 735 C CA . SER A 1 94 ? 22.800 10.197 7.000 1.00 33.53 94 SER A CA 1
ATOM 736 C C . SER A 1 94 ? 22.918 11.715 6.907 1.00 33.53 94 SER A C 1
ATOM 738 O O . SER A 1 94 ? 23.206 12.214 5.796 1.00 33.53 94 SER A O 1
#

pLDDT: mean 88.98, std 15.0, range [33.53, 98.19]